Protein AF-A0A1C2IZ04-F1 (afdb_monomer)

Solvent-accessible surface area (backbone atoms only — not comparable to full-atom values): 4459 Å² total; per-residue (Å²): 133,87,85,81,88,56,96,89,61,63,65,39,76,50,79,46,81,94,85,40,73,46,82,42,79,48,75,78,94,70,54,73,74,79,52,64,66,79,60,66,90,74,63,86,80,82,77,52,74,67,57,50,53,50,53,53,53,41,50,73,75,68,58,130

Mean predicted aligned error: 7.8 Å

Radius of gyration: 18.68 Å; Cα contacts (8 Å, |Δi|>4): 30; chains: 1; bounding box: 43×26×44 Å

pLDDT: mean 89.35, std 9.2, range [52.44, 98.0]

Foldseek 3Di:
DDDDDDPPFDWDWDADPPRDIDIDGDDDPDDVVVVPCVCPPVDPDDDDPVRVVVVVVCVVVPHD

Secondary structure (DSSP, 8-state):
------TT--EEEEEEGGGEEEEEEPPP---HHHHTTTTTTT------HHHHHHHHHHHHTT--

Structure (mmCIF, N/CA/C/O backbone):
data_AF-A0A1C2IZ04-F1
#
_entry.id   AF-A0A1C2IZ04-F1
#
loop_
_atom_site.group_PDB
_atom_site.id
_atom_site.type_symbol
_atom_site.label_atom_id
_atom_site.label_alt_id
_atom_site.label_comp_id
_atom_site.label_asym_id
_atom_site.label_entity_id
_atom_site.label_seq_id
_atom_site.pdbx_PDB_ins_code
_atom_site.Cartn_x
_atom_site.Cartn_y
_atom_site.Cartn_z
_atom_site.occupancy
_atom_site.B_iso_or_equiv
_atom_site.auth_seq_id
_atom_site.auth_comp_id
_atom_site.auth_asym_id
_atom_site.auth_atom_id
_atom_site.pdbx_PDB_model_num
ATOM 1 N N . MET A 1 1 ? -5.114 -1.116 -26.126 1.00 52.44 1 MET A N 1
ATOM 2 C CA . MET A 1 1 ? -5.205 0.303 -25.723 1.00 52.44 1 MET A CA 1
ATOM 3 C C . MET A 1 1 ? -3.788 0.806 -25.511 1.00 52.44 1 MET A C 1
ATOM 5 O O . MET A 1 1 ? -3.078 0.216 -24.709 1.00 52.44 1 MET A O 1
ATOM 9 N N . ILE A 1 2 ? -3.336 1.780 -26.301 1.00 57.72 2 ILE A N 1
ATOM 10 C CA . ILE A 1 2 ? -1.994 2.363 -26.168 1.00 57.72 2 ILE A CA 1
ATOM 11 C C . ILE A 1 2 ? -2.080 3.416 -25.060 1.00 57.72 2 ILE A C 1
ATOM 13 O O . ILE A 1 2 ? -2.830 4.379 -25.199 1.00 57.72 2 ILE A O 1
ATOM 17 N N . SER A 1 3 ? -1.369 3.215 -23.950 1.00 68.12 3 SER A N 1
ATOM 18 C CA . SER A 1 3 ? -1.303 4.209 -22.874 1.00 68.12 3 SER A CA 1
ATOM 19 C C . SER A 1 3 ? -0.259 5.266 -23.226 1.00 68.12 3 SER A C 1
ATOM 21 O O . SER A 1 3 ? 0.932 4.971 -23.265 1.00 68.12 3 SER A O 1
ATOM 23 N N . ILE A 1 4 ? -0.712 6.488 -23.501 1.00 84.50 4 ILE A N 1
ATOM 24 C CA . ILE A 1 4 ? 0.150 7.657 -23.717 1.00 84.50 4 ILE A CA 1
ATOM 25 C C . ILE A 1 4 ? 0.501 8.251 -22.349 1.00 84.50 4 ILE A C 1
ATOM 27 O O . ILE A 1 4 ? -0.416 8.586 -21.599 1.00 84.50 4 ILE A O 1
ATOM 31 N N . LEU A 1 5 ? 1.797 8.393 -22.055 1.00 88.00 5 LEU A N 1
ATOM 32 C CA . LEU A 1 5 ? 2.303 9.018 -20.828 1.00 88.00 5 LEU A CA 1
ATOM 33 C C . LEU A 1 5 ? 2.134 10.543 -20.862 1.00 88.00 5 LEU A C 1
ATOM 35 O O . LEU A 1 5 ? 2.375 11.179 -21.890 1.00 88.00 5 LEU A O 1
ATOM 39 N N . ARG A 1 6 ? 1.761 11.125 -19.724 1.00 91.31 6 ARG A N 1
ATOM 40 C CA . ARG A 1 6 ? 1.550 12.562 -19.512 1.00 91.31 6 ARG A CA 1
ATOM 41 C C . ARG A 1 6 ? 2.288 13.038 -18.256 1.00 91.31 6 ARG A C 1
ATOM 43 O O . ARG A 1 6 ? 2.593 12.231 -17.377 1.00 91.31 6 ARG A O 1
ATOM 50 N N . PRO A 1 7 ? 2.564 14.347 -18.125 1.00 92.50 7 PRO A N 1
ATOM 51 C CA . PRO A 1 7 ? 3.087 14.900 -16.879 1.00 92.50 7 PRO A CA 1
ATOM 52 C C . PRO A 1 7 ? 2.189 14.549 -15.683 1.00 92.50 7 PRO A C 1
ATOM 54 O O . PRO A 1 7 ? 0.979 14.758 -15.737 1.00 92.50 7 PRO A O 1
ATOM 57 N N . GLY A 1 8 ? 2.790 14.023 -14.612 1.00 89.81 8 GLY A N 1
ATOM 58 C CA . GLY A 1 8 ? 2.080 13.580 -13.405 1.00 89.81 8 GLY A CA 1
ATOM 59 C C . GLY A 1 8 ? 1.655 12.108 -13.406 1.00 89.81 8 GLY A C 1
ATOM 60 O O . GLY A 1 8 ? 1.234 11.611 -12.361 1.00 89.81 8 GLY A O 1
ATOM 61 N N . ASP A 1 9 ? 1.799 11.391 -14.525 1.00 90.38 9 AS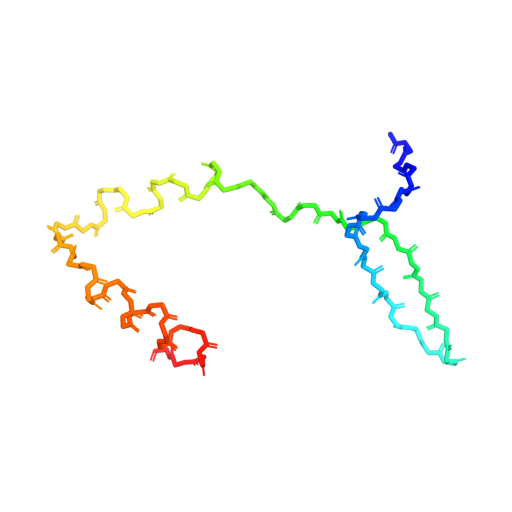P A N 1
ATOM 62 C CA . ASP A 1 9 ? 1.511 9.958 -14.567 1.00 90.38 9 ASP A CA 1
ATOM 63 C C . ASP A 1 9 ? 2.507 9.161 -13.720 1.00 90.38 9 ASP A C 1
ATOM 65 O O . ASP A 1 9 ? 3.716 9.411 -13.710 1.00 90.38 9 ASP A O 1
ATOM 69 N N . LYS A 1 10 ? 1.993 8.129 -13.049 1.00 89.50 10 LYS A N 1
ATOM 70 C CA . LYS A 1 10 ? 2.832 7.138 -12.383 1.00 89.50 10 LYS A CA 1
ATOM 71 C C . LYS A 1 10 ? 3.460 6.207 -13.424 1.00 89.50 10 LYS A C 1
ATOM 73 O O . LYS A 1 10 ? 2.763 5.661 -14.284 1.00 89.50 10 LYS A O 1
ATOM 78 N N . ILE A 1 11 ? 4.764 5.985 -13.303 1.00 92.38 11 ILE A N 1
ATOM 79 C CA . ILE A 1 11 ? 5.530 5.060 -14.144 1.00 92.38 11 ILE A CA 1
ATOM 80 C C . ILE A 1 11 ? 6.118 3.926 -13.308 1.00 92.38 11 ILE A C 1
ATOM 82 O O . ILE A 1 11 ? 6.419 4.118 -12.130 1.00 92.38 11 ILE A O 1
ATOM 86 N N . ASP A 1 12 ? 6.314 2.779 -13.949 1.00 92.38 12 ASP A N 1
ATOM 87 C CA . ASP A 1 12 ? 7.146 1.692 -13.437 1.00 92.38 12 ASP A CA 1
ATOM 88 C C . ASP A 1 12 ? 8.483 1.692 -14.201 1.00 92.38 12 ASP A C 1
ATOM 90 O O . ASP A 1 12 ? 8.514 1.940 -15.415 1.00 92.38 12 ASP A O 1
ATOM 94 N N . LEU A 1 13 ? 9.582 1.429 -13.484 1.00 92.88 13 LEU A N 1
ATOM 95 C CA . LEU A 1 13 ? 10.930 1.290 -14.038 1.00 92.88 13 LEU A CA 1
ATOM 96 C C . LEU A 1 13 ? 11.432 -0.133 -13.794 1.00 92.88 13 LEU A C 1
ATOM 98 O O . LEU A 1 13 ? 11.757 -0.496 -12.665 1.00 92.88 13 LEU A O 1
ATOM 102 N N . ASP A 1 14 ? 11.551 -0.907 -14.868 1.00 92.62 14 ASP A N 1
ATOM 103 C CA . ASP A 1 14 ? 12.188 -2.220 -14.816 1.00 92.62 14 ASP A CA 1
ATOM 104 C C . ASP A 1 14 ? 13.689 -2.050 -15.067 1.00 92.62 14 ASP A C 1
ATOM 106 O O . ASP A 1 14 ? 14.089 -1.636 -16.159 1.00 92.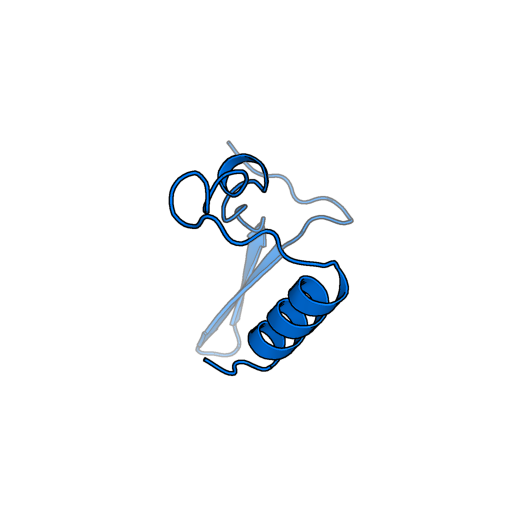62 14 ASP A O 1
ATOM 110 N N . LEU A 1 15 ? 14.522 -2.369 -14.074 1.00 94.50 15 LEU A N 1
ATOM 111 C CA . LEU A 1 15 ? 15.977 -2.400 -14.234 1.00 94.50 15 LEU A CA 1
ATOM 112 C C . LEU A 1 15 ? 16.402 -3.715 -14.890 1.00 94.50 15 LEU A C 1
ATOM 114 O O . LEU A 1 15 ? 16.027 -4.800 -14.447 1.00 94.50 15 LEU A O 1
ATOM 118 N N . LEU A 1 16 ? 17.202 -3.608 -15.943 1.00 94.00 16 LEU A N 1
ATOM 119 C CA . LEU A 1 16 ? 17.748 -4.728 -16.693 1.00 94.00 16 LEU A CA 1
ATOM 120 C C . LEU A 1 16 ? 19.267 -4.816 -16.481 1.00 94.00 16 LEU A C 1
ATOM 122 O O . LEU A 1 16 ? 19.907 -3.818 -16.133 1.00 94.00 16 LEU A O 1
ATOM 126 N N . PRO A 1 17 ? 19.871 -5.989 -16.737 1.00 95.19 17 PRO A N 1
ATOM 127 C CA . PRO A 1 17 ? 21.320 -6.108 -16.825 1.00 95.19 17 PRO A CA 1
ATOM 128 C C . PRO A 1 17 ? 21.934 -5.103 -17.812 1.00 95.19 17 PRO A C 1
ATOM 130 O O . PRO A 1 17 ? 21.260 -4.555 -18.693 1.00 95.19 17 PRO A O 1
ATOM 133 N N . ASP 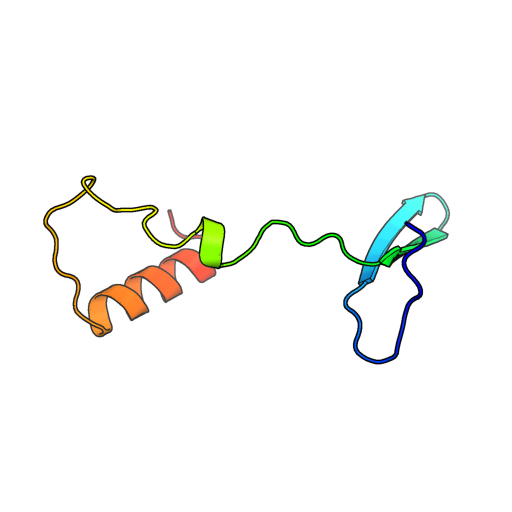A 1 18 ? 23.238 -4.880 -17.658 1.00 93.19 18 ASP A N 1
ATOM 134 C CA . ASP A 1 18 ? 24.040 -3.981 -18.501 1.00 93.19 18 ASP A CA 1
ATOM 135 C C . ASP A 1 18 ? 23.668 -2.493 -18.364 1.00 93.19 18 ASP A C 1
ATOM 137 O O . ASP A 1 18 ? 23.896 -1.695 -19.270 1.00 93.19 18 ASP A O 1
ATOM 141 N N . GLY A 1 19 ? 23.070 -2.109 -17.231 1.00 9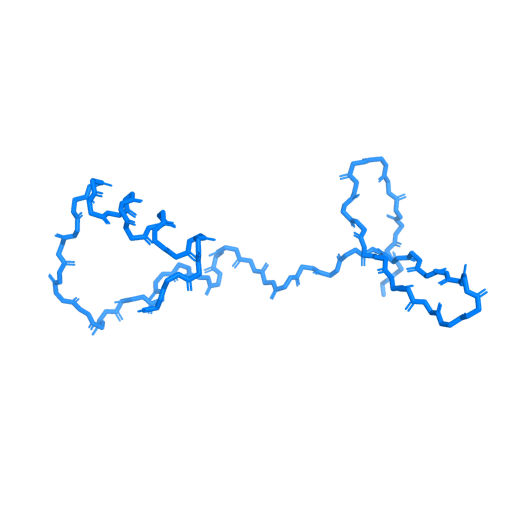2.38 19 GLY A N 1
ATOM 142 C CA . GLY A 1 19 ? 22.739 -0.713 -16.925 1.00 92.38 19 GLY A CA 1
ATOM 143 C C . GLY A 1 19 ? 21.551 -0.159 -17.716 1.00 92.38 19 GLY A C 1
ATOM 144 O O . GLY A 1 19 ? 21.415 1.056 -17.852 1.00 92.38 19 GLY A O 1
ATOM 145 N N . ARG A 1 20 ? 20.690 -1.028 -18.254 1.00 96.38 20 ARG A N 1
ATOM 146 C CA . ARG A 1 20 ? 19.494 -0.625 -19.007 1.00 96.38 20 ARG A CA 1
ATOM 147 C C . ARG A 1 20 ? 18.265 -0.533 -18.106 1.00 96.38 20 ARG A C 1
ATOM 149 O O . ARG A 1 20 ? 18.158 -1.231 -17.104 1.00 96.38 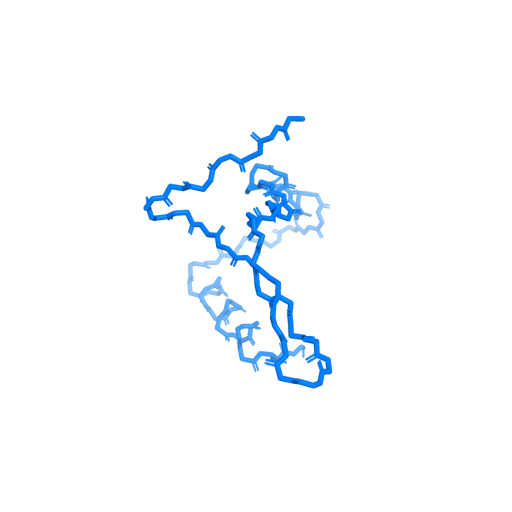20 ARG A O 1
ATOM 156 N N . GLY A 1 21 ? 17.303 0.294 -18.507 1.00 94.75 21 GLY A N 1
ATOM 157 C CA . GLY A 1 21 ? 16.001 0.405 -17.852 1.00 94.75 21 GLY A CA 1
ATOM 158 C C . GLY A 1 21 ? 14.867 0.509 -18.867 1.00 94.75 21 GLY A C 1
ATOM 159 O O . GLY A 1 21 ? 15.053 1.069 -19.948 1.00 94.75 21 GLY A O 1
ATOM 160 N N . VAL A 1 22 ? 13.694 -0.028 -18.528 1.00 93.69 22 VAL A N 1
ATOM 161 C CA . VAL A 1 22 ? 12.472 0.117 -19.332 1.00 93.69 22 VAL A CA 1
ATOM 162 C C . VAL A 1 22 ? 11.444 0.918 -18.549 1.00 93.69 22 VAL A C 1
ATOM 164 O O . VAL A 1 22 ? 11.054 0.523 -17.454 1.00 93.69 22 VAL A O 1
ATOM 167 N N . ILE A 1 23 ? 10.984 2.021 -19.140 1.00 91.44 23 ILE A N 1
ATOM 168 C CA . ILE A 1 23 ? 9.919 2.863 -18.587 1.00 91.44 23 ILE A CA 1
ATOM 169 C C . ILE A 1 23 ? 8.582 2.427 -19.177 1.00 91.44 23 ILE A C 1
ATOM 171 O O . ILE A 1 23 ? 8.442 2.296 -20.396 1.00 91.44 23 ILE A O 1
ATOM 175 N N . LYS A 1 24 ? 7.588 2.220 -18.314 1.00 89.81 24 LYS A N 1
ATOM 176 C CA . LYS A 1 24 ? 6.221 1.862 -18.708 1.00 89.81 24 LYS A CA 1
ATOM 177 C C . LYS A 1 24 ? 5.216 2.664 -17.890 1.00 89.81 24 LYS A C 1
ATOM 179 O O . LYS A 1 24 ? 5.496 3.056 -16.761 1.00 89.81 24 LYS A O 1
ATOM 184 N N . ALA A 1 25 ? 4.023 2.867 -18.446 1.00 89.44 25 ALA A N 1
ATOM 185 C CA . ALA A 1 25 ? 2.889 3.331 -17.653 1.00 89.44 25 ALA A CA 1
ATOM 186 C C . ALA A 1 25 ? 2.621 2.323 -16.530 1.00 89.44 25 ALA A C 1
ATOM 188 O O . ALA A 1 25 ? 2.484 1.126 -16.810 1.00 89.44 25 ALA A O 1
ATOM 189 N N . ALA A 1 26 ? 2.544 2.804 -15.288 1.00 88.38 26 ALA A N 1
ATOM 190 C CA . ALA A 1 26 ? 2.276 1.933 -14.156 1.00 88.38 26 ALA A CA 1
ATOM 191 C C . ALA A 1 26 ? 0.885 1.311 -14.303 1.00 88.38 26 ALA A C 1
ATOM 193 O O . ALA A 1 26 ? -0.100 2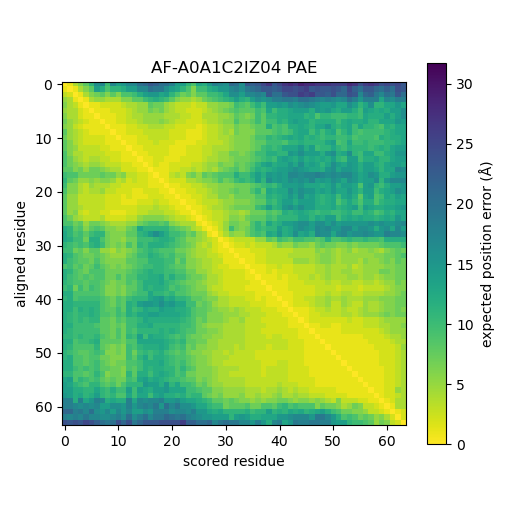.009 -14.572 1.00 88.38 26 ALA A O 1
ATOM 194 N N . ARG A 1 27 ? 0.784 -0.010 -14.130 1.00 79.75 27 ARG A N 1
ATOM 195 C CA . ARG A 1 27 ? -0.531 -0.662 -14.109 1.00 79.75 27 ARG A CA 1
ATOM 196 C C . ARG A 1 27 ? -1.165 -0.464 -12.732 1.00 79.75 27 ARG A C 1
ATOM 198 O O . ARG A 1 27 ? -0.526 -0.783 -11.729 1.00 79.75 27 ARG A O 1
ATOM 205 N N . PRO A 1 28 ? -2.422 0.006 -12.645 1.00 75.44 28 PRO A N 1
ATOM 206 C CA . PRO A 1 28 ? -3.142 -0.000 -11.380 1.00 75.44 28 PRO A CA 1
ATOM 207 C C . PRO A 1 28 ? -3.233 -1.441 -10.863 1.00 75.44 28 PRO A C 1
ATOM 209 O O . PRO A 1 28 ? -3.741 -2.313 -11.565 1.00 75.44 28 PRO A O 1
ATOM 212 N N . ALA A 1 29 ? -2.753 -1.696 -9.645 1.00 77.00 29 ALA A N 1
ATOM 213 C CA . ALA A 1 29 ? -2.822 -3.023 -9.020 1.00 77.00 29 ALA A CA 1
ATOM 214 C C . ALA A 1 29 ? -4.267 -3.441 -8.664 1.00 77.00 29 ALA A C 1
ATOM 216 O O . ALA A 1 29 ? -4.536 -4.602 -8.376 1.00 77.00 29 ALA A O 1
ATOM 217 N N . GLY A 1 30 ? -5.192 -2.483 -8.683 1.00 82.69 30 GLY A N 1
ATOM 218 C CA . GLY A 1 30 ? -6.594 -2.608 -8.313 1.00 82.69 30 GLY A CA 1
ATOM 219 C C . GLY A 1 30 ? -7.163 -1.222 -8.011 1.00 82.69 30 GLY A C 1
ATOM 220 O O . GLY A 1 30 ? -6.464 -0.214 -8.138 1.00 82.69 30 GLY A O 1
ATOM 221 N N . THR A 1 31 ? -8.428 -1.154 -7.608 1.00 86.81 31 THR A N 1
ATOM 222 C CA . THR A 1 31 ? -9.054 0.098 -7.154 1.00 86.81 31 THR A CA 1
ATOM 223 C C . THR A 1 31 ? -9.320 0.033 -5.657 1.00 86.81 31 THR A C 1
ATOM 225 O O . THR A 1 31 ? -9.575 -1.045 -5.121 1.00 86.81 31 THR A O 1
ATOM 228 N N . IL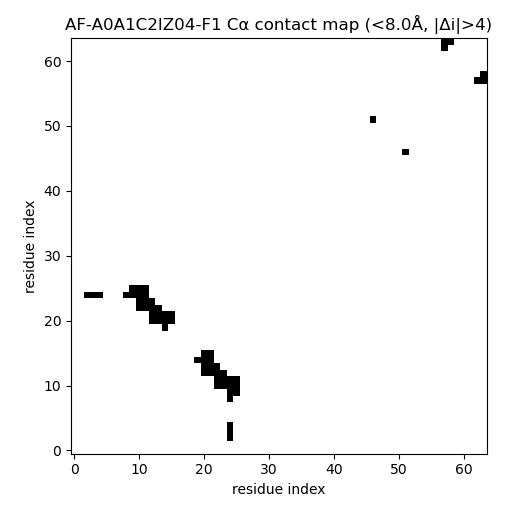E A 1 32 ? -9.343 1.175 -4.966 1.00 87.56 32 ILE A N 1
ATOM 229 C CA . ILE A 1 32 ? -9.755 1.197 -3.552 1.00 87.56 32 ILE A CA 1
ATOM 230 C C . ILE A 1 32 ? -11.171 0.627 -3.372 1.00 87.56 32 ILE A C 1
ATOM 232 O O . ILE A 1 32 ? -11.449 -0.025 -2.374 1.00 87.56 32 ILE A O 1
ATOM 236 N N . ALA A 1 33 ? -12.037 0.779 -4.381 1.00 90.00 33 ALA A N 1
ATOM 237 C CA . ALA A 1 33 ? -13.377 0.203 -4.380 1.00 90.00 33 ALA A CA 1
ATOM 238 C C . ALA A 1 33 ? -13.356 -1.329 -4.242 1.00 90.00 33 ALA A C 1
ATOM 240 O O . ALA A 1 33 ? -14.189 -1.878 -3.532 1.00 90.00 33 ALA A O 1
ATOM 241 N N . SER A 1 34 ? -12.373 -2.011 -4.843 1.00 88.12 34 SER A N 1
ATOM 242 C CA . SER A 1 34 ? -12.193 -3.462 -4.663 1.00 88.12 34 SER A CA 1
ATOM 243 C C . SER A 1 34 ? -11.688 -3.876 -3.2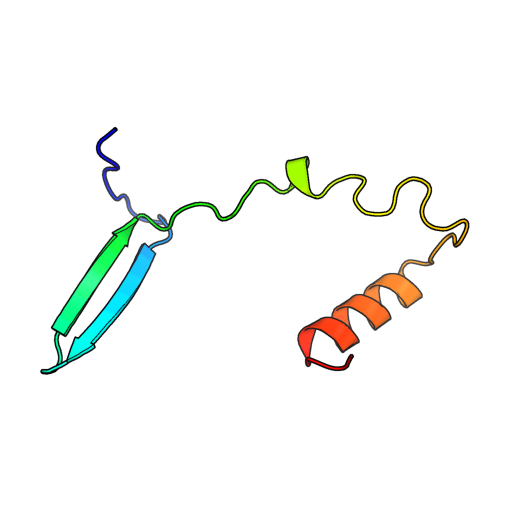72 1.00 88.12 34 SER A C 1
ATOM 245 O O . SER A 1 34 ? -11.765 -5.050 -2.929 1.00 88.12 34 SER A O 1
ATOM 247 N N . PHE A 1 35 ? -11.191 -2.936 -2.462 1.00 89.44 35 PHE A N 1
ATOM 248 C CA . PHE A 1 35 ? -10.736 -3.186 -1.090 1.00 89.44 35 PHE A CA 1
ATOM 249 C C . PHE A 1 35 ? -11.831 -2.926 -0.040 1.00 89.44 35 PHE A C 1
ATOM 251 O O . PHE A 1 35 ? -11.815 -3.516 1.042 1.00 89.44 35 PHE A O 1
ATOM 258 N N . VAL A 1 36 ? -12.797 -2.052 -0.342 1.00 92.31 36 VAL A N 1
ATOM 259 C CA . VAL A 1 36 ? -13.909 -1.742 0.566 1.00 92.31 36 VAL A CA 1
ATOM 260 C C . VAL A 1 36 ? -14.694 -3.015 0.889 1.00 92.31 36 VAL A C 1
ATOM 262 O O . VAL A 1 36 ? -15.096 -3.760 0.001 1.00 92.31 36 VAL A O 1
ATOM 265 N N . GLY A 1 37 ? -14.919 -3.264 2.181 1.00 91.19 37 GLY A N 1
ATOM 266 C CA . GLY A 1 37 ? -15.644 -4.446 2.652 1.00 91.19 37 GLY A CA 1
ATOM 267 C C . GLY A 1 37 ? -14.784 -5.694 2.866 1.00 91.19 37 GLY A C 1
ATOM 268 O O . GLY A 1 37 ? -15.333 -6.726 3.238 1.00 91.19 37 GLY A O 1
ATOM 269 N N . LEU A 1 38 ? -13.452 -5.619 2.728 1.00 92.06 38 LEU A N 1
ATOM 270 C CA . LEU A 1 38 ? -12.540 -6.757 2.943 1.00 92.06 38 LEU A CA 1
ATOM 271 C C . LEU A 1 38 ? -12.763 -7.505 4.276 1.00 92.06 38 LEU A C 1
ATOM 273 O O . LEU A 1 38 ? -12.551 -8.716 4.356 1.00 92.06 38 LEU A O 1
ATOM 277 N N . LEU A 1 39 ? -13.186 -6.789 5.321 1.00 92.44 39 LEU A N 1
ATOM 278 C CA . LEU A 1 39 ? -13.429 -7.335 6.662 1.00 92.44 39 LEU A CA 1
ATOM 279 C C . LEU A 1 39 ? -14.914 -7.581 6.980 1.00 92.44 39 LEU A C 1
ATOM 281 O O . LEU A 1 39 ? -15.235 -7.989 8.097 1.00 92.44 39 LEU A O 1
ATOM 285 N N . ALA A 1 40 ? -15.824 -7.361 6.028 1.00 93.69 40 ALA A N 1
ATOM 286 C CA . ALA A 1 40 ? -17.255 -7.549 6.245 1.00 93.69 40 ALA A CA 1
ATOM 287 C C . ALA A 1 40 ? -17.561 -8.999 6.661 1.00 93.69 40 ALA A C 1
ATOM 289 O O . ALA A 1 40 ? -17.124 -9.952 6.017 1.00 93.69 40 ALA A O 1
ATOM 290 N N . GLY A 1 41 ? -18.280 -9.162 7.774 1.00 96.06 41 GLY A N 1
ATOM 291 C CA . GLY A 1 41 ? -18.647 -10.472 8.323 1.00 96.06 41 GLY A CA 1
ATOM 292 C C . GLY A 1 41 ? -17.491 -11.286 8.920 1.00 96.06 41 GLY A C 1
ATOM 293 O O . GLY A 1 41 ? -17.720 -12.403 9.371 1.00 96.06 41 GLY A O 1
ATOM 294 N N . ARG A 1 42 ? -16.260 -10.755 8.951 1.00 95.94 42 ARG A N 1
ATOM 295 C CA . ARG A 1 42 ? -15.082 -11.466 9.487 1.00 95.94 42 ARG A CA 1
ATOM 296 C C . ARG A 1 42 ? -14.783 -11.150 10.948 1.00 95.94 42 ARG A C 1
ATOM 298 O O . ARG A 1 42 ? -13.988 -11.844 11.571 1.00 95.94 42 ARG A O 1
ATOM 305 N N . THR A 1 43 ? -15.381 -10.095 11.490 1.00 94.06 43 THR A N 1
ATOM 306 C CA . THR A 1 43 ? -15.177 -9.662 12.872 1.00 94.06 43 THR A CA 1
ATOM 307 C C . THR A 1 43 ? -16.383 -8.877 13.373 1.00 94.06 43 THR A C 1
ATOM 309 O O . THR A 1 43 ? -17.097 -8.259 12.586 1.00 94.06 43 THR A O 1
ATOM 312 N N . GLN A 1 44 ? -16.589 -8.899 14.690 1.00 95.81 44 GLN A N 1
ATOM 313 C CA . GLN A 1 44 ? -17.534 -8.024 15.390 1.00 95.81 44 GLN A CA 1
ATOM 314 C C . GLN A 1 44 ? -16.829 -6.834 16.066 1.00 95.81 44 GLN A C 1
ATOM 316 O O . GLN A 1 44 ? -17.488 -6.004 16.686 1.00 95.81 44 GLN A O 1
ATOM 321 N N . LYS A 1 45 ? -15.491 -6.740 15.978 1.00 94.56 45 LYS A N 1
ATOM 322 C CA . LYS A 1 45 ? -14.721 -5.655 16.599 1.00 94.56 45 LYS A CA 1
ATOM 323 C C . LYS A 1 45 ? -15.084 -4.314 15.955 1.00 94.56 45 LYS A C 1
ATOM 325 O O . LYS A 1 45 ? -14.919 -4.140 14.750 1.00 94.56 45 LYS A O 1
ATOM 330 N N . ILE A 1 46 ? -15.496 -3.362 16.787 1.00 95.25 46 ILE A N 1
ATOM 331 C CA . ILE A 1 46 ? -15.614 -1.946 16.433 1.00 95.25 46 ILE A CA 1
ATOM 332 C C . ILE A 1 46 ? -14.315 -1.280 16.883 1.00 95.25 46 ILE A C 1
ATOM 334 O O . ILE A 1 46 ? -14.070 -1.185 18.082 1.00 95.25 46 ILE A O 1
ATOM 338 N N . ALA A 1 47 ? -13.463 -0.899 15.931 1.00 95.00 47 ALA A N 1
ATOM 339 C CA . ALA A 1 47 ? -12.168 -0.300 16.237 1.00 95.00 47 ALA A CA 1
ATOM 340 C C . ALA A 1 47 ? -12.284 1.219 16.427 1.00 95.00 47 ALA A C 1
ATOM 342 O O . ALA A 1 47 ? -12.991 1.878 15.658 1.00 95.00 47 ALA A O 1
ATOM 343 N N . THR A 1 48 ? -11.578 1.778 17.411 1.00 97.94 48 THR A N 1
ATOM 344 C CA . THR A 1 48 ? -11.442 3.240 17.532 1.00 97.94 48 THR A CA 1
ATOM 345 C C . THR A 1 48 ? -10.449 3.783 16.504 1.00 97.94 48 THR A C 1
ATOM 347 O O . THR A 1 48 ? -9.691 3.031 15.884 1.00 97.94 48 THR A O 1
ATOM 350 N N . ILE A 1 49 ? -10.428 5.105 16.311 1.00 97.62 49 ILE A N 1
ATOM 351 C CA . ILE A 1 49 ? -9.465 5.729 15.398 1.00 97.62 49 ILE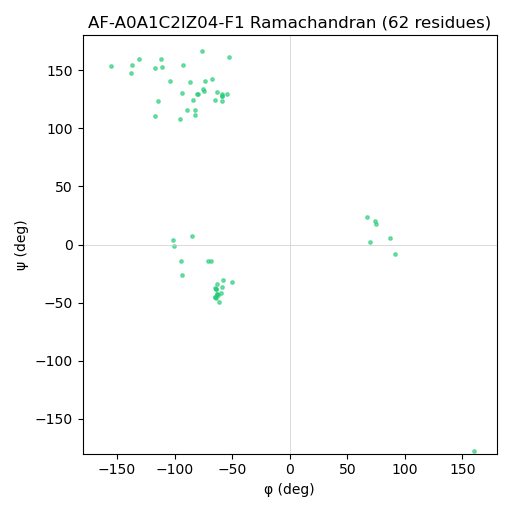 A CA 1
ATOM 352 C C . ILE A 1 49 ? -8.020 5.524 15.879 1.00 97.62 49 ILE A C 1
ATOM 354 O O . ILE A 1 49 ? -7.126 5.324 15.062 1.00 97.62 49 ILE A O 1
ATOM 358 N N . GLU A 1 50 ? -7.794 5.496 17.193 1.00 98.00 50 GLU A N 1
ATOM 359 C CA . GLU A 1 50 ? -6.492 5.216 17.800 1.00 98.00 50 GLU A CA 1
ATOM 360 C C . GLU A 1 50 ? -6.026 3.795 17.480 1.00 98.00 50 GLU A C 1
ATOM 362 O O . GLU A 1 50 ? -4.896 3.617 17.029 1.00 98.00 50 GLU A O 1
ATOM 367 N N . GLU A 1 51 ? -6.901 2.796 17.622 1.00 96.94 51 GLU A N 1
ATOM 368 C CA . GLU A 1 51 ? -6.573 1.404 17.289 1.00 96.94 51 GLU A CA 1
ATOM 369 C C . GLU A 1 51 ? -6.277 1.225 15.791 1.00 96.94 51 GLU A C 1
ATOM 371 O O . GLU A 1 51 ? -5.370 0.479 15.415 1.00 96.94 51 GLU A O 1
ATOM 376 N N . ILE A 1 52 ? -7.016 1.922 14.919 1.00 95.38 52 ILE A N 1
ATOM 377 C CA . ILE A 1 52 ? -6.766 1.913 13.469 1.00 95.38 52 ILE A CA 1
ATOM 378 C C . ILE A 1 52 ? -5.403 2.542 13.160 1.00 95.38 52 ILE A C 1
ATOM 380 O O . ILE A 1 52 ? -4.637 1.985 12.370 1.00 95.38 52 ILE A O 1
ATOM 384 N N . ASN A 1 53 ? -5.087 3.677 13.787 1.00 96.62 53 ASN A N 1
ATOM 385 C CA . ASN A 1 53 ? -3.809 4.361 13.603 1.00 96.62 53 ASN A CA 1
ATOM 386 C C . ASN A 1 53 ? -2.635 3.500 14.075 1.00 96.62 53 ASN A C 1
ATOM 388 O O . ASN A 1 53 ? -1.623 3.407 13.379 1.00 96.62 53 ASN A O 1
ATOM 392 N N . GLU A 1 54 ? -2.775 2.835 15.221 1.00 96.31 54 GLU A N 1
ATOM 393 C CA . GLU A 1 54 ? -1.762 1.913 15.725 1.00 96.31 54 GLU A CA 1
ATOM 394 C C . GLU A 1 54 ? -1.550 0.743 14.757 1.00 96.31 54 GLU A C 1
ATOM 396 O O . GLU A 1 54 ? -0.417 0.487 14.346 1.00 96.31 54 GLU A O 1
ATOM 401 N N . ALA A 1 55 ? -2.625 0.081 14.317 1.00 93.31 55 ALA A N 1
ATOM 402 C CA . ALA A 1 55 ? -2.540 -1.030 13.370 1.00 93.31 55 ALA A CA 1
ATOM 403 C C . ALA A 1 55 ? -1.887 -0.615 12.038 1.00 93.31 55 ALA A C 1
ATOM 405 O O . ALA A 1 55 ? -1.035 -1.336 11.511 1.00 93.31 55 ALA A O 1
ATOM 406 N N . ALA A 1 56 ? -2.238 0.563 11.511 1.00 93.75 56 ALA A N 1
ATOM 407 C CA . ALA A 1 56 ? -1.633 1.110 10.300 1.00 93.75 56 ALA A CA 1
ATOM 408 C C . ALA A 1 56 ? -0.130 1.381 10.480 1.00 93.75 56 ALA A C 1
ATOM 410 O O . ALA A 1 56 ? 0.666 1.034 9.604 1.00 93.75 56 ALA A O 1
ATOM 411 N N . ALA A 1 57 ? 0.274 1.940 11.626 1.00 95.44 57 ALA A N 1
ATOM 412 C CA . ALA A 1 57 ? 1.675 2.204 11.938 1.00 95.44 57 ALA A CA 1
ATOM 413 C C . ALA A 1 57 ? 2.494 0.909 12.068 1.00 95.44 57 ALA A C 1
ATOM 415 O O . ALA A 1 57 ? 3.575 0.818 11.483 1.00 95.44 57 ALA A O 1
ATOM 416 N N . GLN A 1 58 ? 1.978 -0.106 12.776 1.00 94.56 58 GLN A N 1
ATOM 417 C CA . GLN A 1 58 ? 2.647 -1.410 12.904 1.00 94.56 58 GLN A CA 1
ATOM 418 C C . GLN A 1 58 ? 2.799 -2.101 11.539 1.00 94.56 58 GLN A C 1
ATOM 420 O O . GLN A 1 58 ? 3.877 -2.609 11.220 1.00 94.56 58 GLN A O 1
ATOM 425 N N . GLY A 1 59 ? 1.749 -2.065 10.710 1.00 90.81 59 GLY A N 1
ATOM 426 C CA . GLY A 1 59 ? 1.771 -2.639 9.365 1.00 90.81 59 GLY A CA 1
ATOM 427 C C . GLY A 1 59 ? 2.771 -1.948 8.433 1.00 90.81 59 GLY A C 1
ATOM 428 O O . GLY A 1 59 ? 3.463 -2.620 7.669 1.00 90.81 59 GLY A O 1
ATOM 429 N N . TRP A 1 60 ? 2.908 -0.621 8.527 1.00 90.00 60 TRP A N 1
ATOM 430 C CA . TRP A 1 60 ? 3.850 0.154 7.710 1.00 90.00 60 TRP A CA 1
ATOM 431 C C . TRP A 1 60 ? 5.318 -0.193 7.990 1.00 90.00 60 TRP A C 1
ATOM 433 O O . TRP A 1 60 ? 6.127 -0.257 7.066 1.00 90.00 60 TRP A O 1
ATOM 443 N N . ILE A 1 61 ? 5.668 -0.465 9.250 1.00 90.75 61 ILE A N 1
ATOM 444 C CA . ILE A 1 61 ? 7.035 -0.853 9.645 1.00 90.75 61 ILE A CA 1
ATOM 445 C C . ILE A 1 61 ? 7.315 -2.355 9.478 1.00 90.75 61 ILE A C 1
ATOM 447 O O . ILE A 1 61 ? 8.369 -2.834 9.890 1.00 90.75 61 ILE A O 1
ATOM 451 N N . GLY A 1 62 ? 6.384 -3.105 8.879 1.00 82.38 62 GLY A N 1
ATOM 452 C CA . GLY A 1 62 ? 6.559 -4.522 8.566 1.00 82.38 62 GLY A CA 1
ATOM 453 C C . GLY A 1 62 ? 6.462 -5.462 9.769 1.00 82.38 62 GLY A C 1
ATOM 454 O O . GLY A 1 62 ? 6.902 -6.609 9.673 1.00 82.38 62 GLY A O 1
ATOM 455 N N . LYS A 1 63 ? 5.893 -5.014 10.895 1.00 72.31 63 LYS A N 1
ATOM 456 C CA . LYS A 1 63 ? 5.581 -5.914 12.010 1.00 72.31 63 LYS A CA 1
ATOM 457 C C . LYS A 1 63 ? 4.339 -6.739 11.659 1.00 72.31 63 LYS A C 1
ATOM 459 O O . LYS A 1 63 ? 3.372 -6.202 11.122 1.00 72.31 63 LYS A O 1
ATOM 464 N N . ARG A 1 64 ? 4.410 -8.049 11.908 1.00 63.38 64 ARG A N 1
ATOM 465 C CA . ARG A 1 64 ? 3.351 -9.033 11.641 1.00 63.38 64 ARG A CA 1
ATOM 466 C C . ARG A 1 64 ? 2.757 -9.550 12.934 1.00 63.38 64 ARG A C 1
ATOM 468 O O . ARG A 1 64 ? 3.558 -9.795 13.862 1.00 63.38 64 ARG A O 1
#

Sequence (64 aa):
MISILRPGDKIDLDLLPDGRGVIKAARPAGTIASFVGLLAGRTQKIATIEEINEAAAQGWIGKR

Organism: Acidithiobacillus thiooxidans (NCBI:txid930)

Nearest PDB structures (foldseek):
  7eqg-assembly1_B  TM=3.395E-01  e=6.761E+00  Pseudomonas aeruginosa
  2a5h-assembly1_B  TM=3.645E-01  e=9.440E+00  Clostridium subterminale
  5ds9-assembly1_B  TM=2.373E-01  e=9.440E+00  Escherichia coli K-12